Protein AF-A0AAV6LA34-F1 (afdb_monomer)

Solvent-accessible surface area (backbone atoms only — not comparable to full-atom values): 5504 Å² total; per-residue (Å²): 136,84,85,83,81,76,69,70,66,59,54,54,56,60,73,65,65,78,60,86,82,66,89,51,85,28,42,30,30,46,48,71,50,76,90,52,30,71,95,50,57,67,57,52,51,42,54,52,35,44,77,68,71,41,38,52,40,35,70,92,77,71,58,57,95,89,58,58,62,66,63,53,51,56,48,42,64,73,43,20,79,42,78,45,80,57,80,102

InterPro domains:
  IPR000157 Toll/interleukin-1 receptor homology (TIR) domain [PF13676] (28-87)
  IPR000157 Toll/interleukin-1 receptor homology (TIR) domain [PS50104] (24-88)
  IPR035897 Toll/interleukin-1 receptor homology (TIR) domain superfamily [G3DSA:3.40.50.10140] (3-88)
  IPR035897 Toll/interleukin-1 receptor homology (TIR) domain superfamily [SSF52200] (24-86)

Organism: NCBI:txid479676

Nearest PDB structures (foldseek):
  7jlx-assembly1_D  TM=8.554E-01  e=1.332E-02  Nicotiana benthamiana
  7rts-assembly1_A  TM=7.844E-01  e=1.996E-02  Vitis rotundifolia
  7dfv-assembly1_B  TM=8.028E-01  e=9.395E-02  Arabidopsis thaliana
  8t7e-assembly1_B  TM=6.014E-01  e=1.610E-01  Homo sapiens
  2j67-assembly1_A  TM=6.219E-01  e=4.135E-01  Homo sapiens

Foldseek 3Di:
DDDDDPPPVVVVCVLPVPDDDPPQLAAEEEDEDCVFDDNPPSVVVCVVCVVVVRNYDDLVPNDDPPDDSVVVVVSNVVRHNYYDYDGD

Structure (mmCIF, N/CA/C/O backbone):
data_AF-A0AAV6LA34-F1
#
_entry.id   AF-A0AAV6LA34-F1
#
loop_
_atom_site.group_PDB
_atom_site.id
_atom_site.type_symbol
_atom_site.label_atom_id
_atom_site.label_alt_id
_atom_site.label_comp_id
_atom_site.label_asym_id
_atom_site.label_entity_id
_atom_site.label_seq_id
_atom_site.pdbx_PDB_ins_code
_atom_site.Cartn_x
_atom_site.Cartn_y
_atom_site.Cartn_z
_atom_site.occupancy
_atom_site.B_iso_or_equiv
_atom_site.auth_seq_id
_atom_site.auth_comp_id
_atom_site.auth_asym_id
_atom_site.auth_atom_id
_atom_site.pdbx_PDB_model_num
ATOM 1 N N . MET A 1 1 ? -43.734 -13.367 -9.826 1.00 32.62 1 MET A N 1
ATOM 2 C CA . MET A 1 1 ? -42.771 -14.149 -10.629 1.00 32.62 1 MET A CA 1
ATOM 3 C C . MET A 1 1 ? -41.378 -13.548 -10.418 1.00 32.62 1 MET A C 1
ATOM 5 O O . MET A 1 1 ? -41.200 -12.372 -10.679 1.00 32.62 1 MET A O 1
ATOM 9 N N . GLN A 1 2 ? -40.492 -14.339 -9.798 1.00 41.50 2 GLN A N 1
ATOM 10 C CA . GLN A 1 2 ? 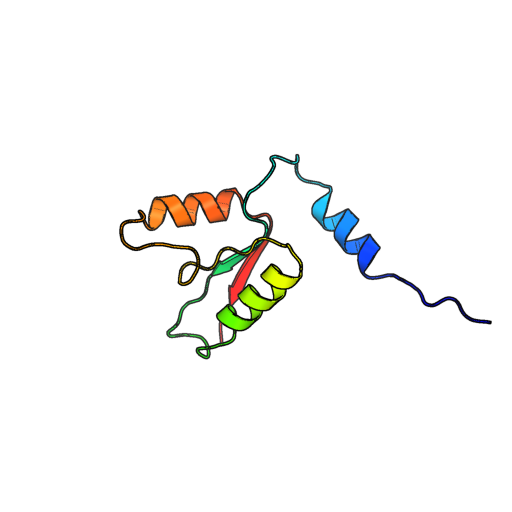-39.041 -14.206 -9.533 1.00 41.50 2 GLN A CA 1
ATOM 11 C C . GLN A 1 2 ? -38.420 -12.930 -8.912 1.00 41.50 2 GLN A C 1
ATOM 13 O O . GLN A 1 2 ? -38.181 -11.907 -9.546 1.00 41.50 2 GLN A O 1
ATOM 18 N N . ARG A 1 3 ? -38.022 -13.118 -7.643 1.00 46.47 3 ARG A N 1
ATOM 19 C CA . ARG A 1 3 ? -37.055 -12.353 -6.845 1.00 46.47 3 ARG A CA 1
ATOM 20 C C . ARG A 1 3 ? -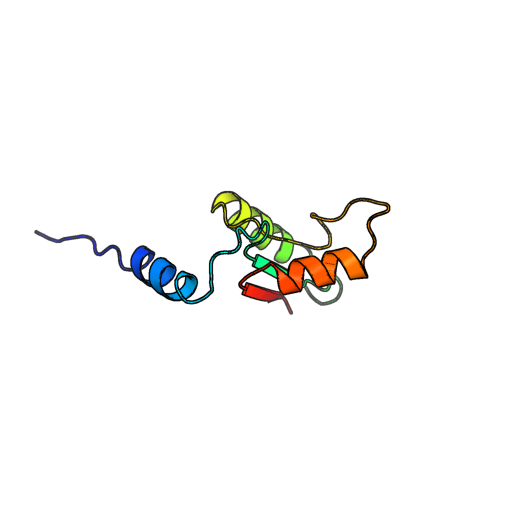35.648 -12.461 -7.455 1.00 46.47 3 ARG A C 1
ATOM 22 O O . ARG A 1 3 ? -35.149 -13.571 -7.625 1.00 46.47 3 ARG A O 1
ATOM 29 N N . ARG A 1 4 ? -34.975 -11.334 -7.706 1.00 37.78 4 ARG A N 1
ATOM 30 C CA . ARG A 1 4 ? -33.519 -11.302 -7.933 1.00 37.78 4 ARG A CA 1
ATOM 31 C C . ARG A 1 4 ? -32.812 -11.300 -6.575 1.00 37.78 4 ARG A C 1
ATOM 33 O O . ARG A 1 4 ? -32.996 -10.386 -5.779 1.00 37.78 4 ARG A O 1
ATOM 40 N N . SER A 1 5 ? -32.079 -12.375 -6.300 1.00 46.50 5 SER A N 1
ATOM 41 C CA . SER A 1 5 ? -31.417 -12.648 -5.023 1.00 46.50 5 SER A CA 1
ATOM 42 C C . SER A 1 5 ? -30.120 -11.838 -4.892 1.00 46.50 5 SER A C 1
ATOM 44 O O . SER A 1 5 ? -29.190 -12.015 -5.675 1.00 46.50 5 SER A O 1
ATOM 46 N N . SER A 1 6 ? -30.063 -10.943 -3.904 1.00 52.22 6 SER A N 1
ATOM 47 C CA . SER A 1 6 ? -28.899 -10.110 -3.567 1.00 52.22 6 SER A CA 1
ATOM 48 C C . SER A 1 6 ? -27.964 -10.843 -2.597 1.00 52.22 6 SER A C 1
ATOM 50 O O . SER A 1 6 ? -27.899 -10.512 -1.416 1.00 52.22 6 SER A O 1
ATOM 52 N N . THR A 1 7 ? -27.248 -11.865 -3.064 1.00 50.41 7 THR A N 1
ATOM 53 C CA . THR A 1 7 ? -26.408 -12.724 -2.201 1.00 50.41 7 THR A CA 1
ATOM 54 C C . THR A 1 7 ? -24.983 -12.195 -1.972 1.00 50.41 7 THR A C 1
ATOM 56 O O . THR A 1 7 ? -24.296 -12.669 -1.074 1.00 50.41 7 THR A O 1
ATOM 59 N N . ALA A 1 8 ? -24.526 -11.188 -2.728 1.00 50.38 8 ALA A N 1
ATOM 60 C CA . ALA A 1 8 ? -23.160 -10.653 -2.606 1.00 50.38 8 ALA A CA 1
ATOM 61 C C . ALA A 1 8 ? -22.989 -9.615 -1.474 1.00 50.38 8 ALA A C 1
ATOM 63 O O . ALA A 1 8 ? -21.912 -9.497 -0.895 1.00 50.38 8 ALA A O 1
ATOM 64 N N . MET A 1 9 ? -24.051 -8.883 -1.114 1.00 50.16 9 MET A N 1
ATOM 65 C CA . MET A 1 9 ? -23.983 -7.823 -0.093 1.00 50.16 9 MET A CA 1
ATOM 66 C C . MET A 1 9 ? -23.993 -8.364 1.348 1.00 50.16 9 MET A C 1
ATOM 68 O O . MET A 1 9 ? -23.464 -7.720 2.254 1.00 50.16 9 MET A O 1
ATOM 72 N N . SER A 1 10 ? -24.557 -9.554 1.583 1.00 54.62 10 SER A N 1
ATOM 73 C CA . SER A 1 10 ? -24.638 -10.155 2.923 1.00 54.62 10 SER A CA 1
ATOM 74 C C . SER A 1 10 ? -23.313 -10.775 3.381 1.00 54.62 10 SER A C 1
ATOM 76 O O . SER A 1 10 ? -22.972 -10.679 4.562 1.00 54.62 10 SER A O 1
ATOM 78 N N . LEU A 1 11 ? -22.533 -11.340 2.454 1.00 53.50 11 LEU A N 1
ATOM 79 C CA . LEU A 1 11 ? -21.234 -11.951 2.752 1.00 53.50 11 LEU A CA 1
ATOM 80 C C . LEU A 1 11 ? -20.186 -10.897 3.152 1.00 53.50 11 LEU A C 1
ATOM 82 O O . LEU A 1 11 ? -19.418 -11.106 4.089 1.00 53.50 11 LEU A O 1
ATOM 86 N N . TRP A 1 12 ? -20.220 -9.719 2.516 1.00 50.41 12 TRP A N 1
ATOM 87 C CA . TRP A 1 12 ? -19.391 -8.566 2.890 1.00 50.41 12 TRP A CA 1
ATOM 88 C C . TRP A 1 12 ? -19.641 -8.115 4.329 1.00 50.41 12 TRP A C 1
ATOM 90 O O . TRP A 1 12 ? -18.700 -7.917 5.093 1.00 50.41 12 TRP A O 1
ATOM 100 N N . GLY A 1 13 ? -20.906 -8.025 4.743 1.00 51.41 13 GLY A N 1
ATOM 101 C CA . GLY A 1 13 ? -21.243 -7.703 6.127 1.00 51.41 13 GLY A CA 1
ATOM 102 C C . GLY A 1 13 ? -20.669 -8.713 7.125 1.00 51.41 13 GLY A C 1
ATOM 103 O O . GLY A 1 13 ? -20.230 -8.314 8.196 1.00 51.41 13 GLY A O 1
ATOM 104 N N . GLN A 1 14 ? -20.632 -10.002 6.788 1.00 55.25 14 GLN A N 1
ATOM 105 C CA . GLN A 1 14 ? -20.156 -11.052 7.696 1.00 55.25 14 GLN A CA 1
ATOM 106 C C . GLN A 1 14 ? -18.626 -11.125 7.795 1.00 55.25 14 GLN A C 1
ATOM 108 O O . GLN A 1 14 ? -18.108 -11.268 8.902 1.00 55.25 14 GLN A O 1
ATOM 113 N N . ILE A 1 15 ? -17.900 -10.951 6.685 1.00 56.78 15 ILE A N 1
ATOM 114 C CA . ILE A 1 15 ? -16.425 -10.936 6.682 1.00 56.78 15 ILE A CA 1
ATOM 115 C C . ILE A 1 15 ? -15.889 -9.707 7.444 1.00 56.78 15 ILE A C 1
ATOM 117 O O . ILE A 1 15 ? -14.922 -9.812 8.196 1.00 56.78 15 ILE A O 1
ATOM 121 N N . PHE A 1 16 ? -16.548 -8.548 7.325 1.00 53.06 16 PHE A N 1
ATOM 122 C CA . PHE A 1 16 ? -16.087 -7.291 7.934 1.00 53.06 16 PHE A CA 1
ATOM 123 C C . PHE A 1 16 ? -16.531 -7.054 9.394 1.00 53.06 16 PHE A C 1
ATOM 125 O O . PHE A 1 16 ? -16.040 -6.108 10.015 1.00 53.06 16 PHE A O 1
ATOM 132 N N . ARG A 1 17 ? -17.429 -7.872 9.968 1.00 53.81 17 ARG A N 1
ATOM 133 C CA . ARG A 1 17 ? -18.031 -7.640 11.306 1.00 53.81 17 ARG A CA 1
ATOM 134 C C . ARG A 1 17 ? -17.268 -8.223 12.504 1.00 53.81 17 ARG A C 1
ATOM 136 O O . ARG A 1 17 ? -17.693 -7.995 13.632 1.00 53.81 17 ARG A O 1
ATOM 143 N N . ARG A 1 18 ? -16.166 -8.961 12.313 1.00 52.41 18 ARG A N 1
ATOM 144 C CA . ARG A 1 18 ? -15.482 -9.671 13.422 1.00 52.41 18 ARG A CA 1
ATOM 145 C C . ARG A 1 18 ? -14.274 -8.962 14.051 1.00 52.41 18 ARG A C 1
ATOM 147 O O . ARG A 1 18 ? -13.816 -9.403 15.098 1.00 52.41 18 ARG A O 1
ATOM 154 N N . GLY A 1 19 ? -13.783 -7.863 13.480 1.00 49.75 19 GLY A N 1
ATOM 155 C CA . GLY A 1 19 ? -12.713 -7.052 14.077 1.00 49.75 19 GLY A CA 1
ATOM 156 C C . GLY A 1 19 ? -13.269 -5.755 14.656 1.00 49.75 19 GLY A C 1
ATOM 157 O O . GLY A 1 19 ? -13.983 -5.046 13.948 1.00 49.75 19 GLY A O 1
ATOM 158 N N . LYS A 1 20 ? -12.955 -5.440 15.923 1.00 43.53 20 LYS A N 1
ATOM 159 C CA . LYS A 1 20 ? -13.226 -4.132 16.554 1.00 43.53 20 LYS A CA 1
ATOM 160 C C . LYS A 1 20 ? -12.944 -3.012 15.545 1.00 43.53 20 LYS A C 1
ATOM 162 O O . LYS A 1 20 ? -11.825 -2.893 15.058 1.00 43.53 20 LYS A O 1
ATOM 167 N N . MET A 1 21 ? -13.963 -2.213 15.225 1.00 48.50 21 MET A N 1
ATOM 168 C CA . MET A 1 21 ? -13.820 -1.052 14.351 1.00 48.50 21 MET A CA 1
ATOM 169 C C . MET A 1 21 ? -13.046 0.040 15.090 1.00 48.50 21 MET A C 1
ATOM 171 O O . MET A 1 21 ? -13.636 0.934 15.687 1.00 48.50 21 MET A O 1
ATOM 175 N N . THR A 1 22 ? -11.719 -0.009 15.041 1.00 49.94 22 THR A N 1
ATOM 176 C CA . THR A 1 22 ? -10.985 1.245 14.903 1.00 49.94 22 THR A CA 1
ATOM 177 C C . THR A 1 22 ? -11.264 1.731 13.484 1.00 49.94 22 THR A C 1
ATOM 179 O O . THR A 1 22 ? -11.381 0.938 12.546 1.00 49.94 22 THR A O 1
ATOM 182 N N . GLN A 1 23 ? -11.510 3.025 13.329 1.00 54.69 23 GLN A N 1
ATOM 183 C CA . GLN A 1 23 ? -11.800 3.650 12.046 1.00 54.69 23 GLN A CA 1
ATOM 184 C C . GLN A 1 23 ? -10.521 3.605 11.197 1.00 54.69 23 GLN A C 1
ATOM 186 O O . GLN A 1 23 ? -9.748 4.556 11.169 1.00 54.69 23 GLN A O 1
ATOM 191 N N . SER A 1 24 ? -10.233 2.451 10.591 1.00 56.31 24 SER A N 1
ATOM 192 C CA . SER A 1 24 ? -9.000 2.246 9.848 1.00 56.31 24 SER A CA 1
ATOM 193 C C . SER A 1 24 ? -9.035 3.099 8.582 1.00 56.31 24 SER A C 1
ATOM 195 O O . SER A 1 24 ? -9.976 3.057 7.787 1.00 56.31 24 SER A O 1
ATOM 197 N N . ASN A 1 25 ? -8.011 3.929 8.394 1.00 65.50 25 ASN A N 1
ATOM 198 C CA . ASN A 1 25 ? -7.914 4.780 7.208 1.00 65.50 25 ASN A CA 1
ATOM 199 C C . ASN A 1 25 ? -7.561 3.992 5.936 1.00 65.50 25 ASN A C 1
ATOM 201 O O . ASN A 1 25 ? -7.690 4.534 4.842 1.00 65.50 25 ASN A O 1
ATOM 205 N N . CYS A 1 26 ? -7.192 2.717 6.074 1.00 67.19 26 CYS A N 1
ATOM 206 C CA . CYS A 1 26 ? -7.004 1.760 4.993 1.00 67.19 26 CYS A CA 1
ATOM 207 C C . CYS A 1 26 ? -7.858 0.512 5.241 1.00 67.19 26 CYS A C 1
ATOM 209 O O . CYS A 1 26 ? -7.949 0.052 6.380 1.00 67.19 26 CYS A O 1
ATOM 211 N N . HIS A 1 27 ? -8.463 -0.064 4.196 1.00 82.00 27 HIS A N 1
ATOM 212 C CA . HIS A 1 27 ? -9.112 -1.378 4.318 1.00 82.00 27 HIS A CA 1
ATOM 213 C C . HIS A 1 27 ? -8.370 -2.470 3.545 1.00 82.00 27 HIS A C 1
ATOM 215 O O . HIS A 1 27 ? -8.439 -3.629 3.955 1.00 82.00 27 HIS A O 1
ATOM 221 N N . VAL A 1 28 ? -7.649 -2.120 2.477 1.00 89.94 28 VAL A N 1
ATOM 222 C CA . VAL A 1 28 ? -6.964 -3.081 1.603 1.00 89.94 28 VAL A CA 1
ATOM 223 C C . VAL A 1 28 ? -5.525 -2.643 1.355 1.00 89.94 28 VAL A C 1
ATOM 225 O O . VAL A 1 28 ? -5.304 -1.580 0.786 1.00 89.94 28 VAL A O 1
ATOM 228 N N . PHE A 1 29 ? -4.550 -3.466 1.727 1.00 91.44 29 PHE A N 1
ATOM 229 C CA . PHE A 1 29 ? -3.147 -3.278 1.355 1.00 91.44 29 PHE A CA 1
ATOM 230 C C . PHE A 1 29 ? -2.841 -4.092 0.097 1.00 91.44 29 PHE A C 1
ATOM 232 O O . PHE A 1 29 ? -3.106 -5.294 0.065 1.00 91.44 29 PHE A O 1
ATOM 239 N N . ILE A 1 30 ? -2.283 -3.459 -0.932 1.00 89.88 30 ILE A N 1
ATOM 240 C CA . ILE A 1 30 ? -1.857 -4.128 -2.163 1.00 89.88 30 ILE A CA 1
ATOM 241 C C . ILE A 1 30 ? -0.333 -4.161 -2.171 1.00 89.88 30 ILE A C 1
ATOM 243 O O . ILE A 1 30 ? 0.311 -3.123 -2.314 1.00 89.88 30 ILE A O 1
ATOM 247 N N . ASN A 1 31 ? 0.231 -5.361 -2.044 1.00 86.62 31 ASN A N 1
ATOM 248 C CA . ASN A 1 31 ? 1.652 -5.595 -2.244 1.00 86.62 31 ASN A CA 1
ATOM 249 C C . ASN A 1 31 ? 1.892 -6.014 -3.697 1.00 86.62 31 ASN A C 1
ATOM 251 O O . ASN A 1 31 ? 1.336 -7.014 -4.165 1.00 86.62 31 ASN A O 1
ATOM 255 N N . TYR A 1 32 ? 2.714 -5.250 -4.405 1.00 84.69 32 TYR A N 1
ATOM 256 C CA . TYR A 1 32 ? 2.985 -5.444 -5.822 1.00 84.69 32 TYR A CA 1
ATOM 257 C C . TYR A 1 32 ? 4.477 -5.299 -6.089 1.00 84.69 32 TYR A C 1
ATOM 259 O O . TYR A 1 32 ? 5.071 -4.252 -5.832 1.00 84.69 32 TYR A O 1
ATOM 267 N N . ARG A 1 33 ? 5.088 -6.337 -6.662 1.00 76.00 33 ARG A N 1
ATOM 268 C CA . ARG A 1 33 ? 6.485 -6.284 -7.085 1.00 76.00 33 ARG A CA 1
ATOM 269 C C . ARG A 1 33 ? 6.538 -6.088 -8.591 1.00 76.00 33 ARG A C 1
ATOM 271 O O . ARG A 1 33 ? 6.264 -7.004 -9.359 1.00 76.00 33 ARG A O 1
ATOM 278 N N . ARG A 1 34 ? 6.919 -4.878 -9.010 1.00 73.00 34 ARG A N 1
ATOM 279 C CA . ARG A 1 34 ? 6.889 -4.434 -10.416 1.00 73.00 34 ARG A CA 1
ATOM 280 C C . ARG A 1 34 ? 7.665 -5.331 -11.385 1.00 73.00 34 ARG A C 1
ATOM 282 O O . ARG A 1 34 ? 7.343 -5.350 -12.567 1.00 73.00 34 ARG A O 1
ATOM 289 N N . VAL A 1 35 ? 8.674 -6.048 -10.892 1.00 70.06 35 VAL A N 1
ATOM 290 C CA . VAL A 1 35 ? 9.467 -6.999 -11.687 1.00 70.06 35 VAL A CA 1
ATOM 291 C C . VAL A 1 35 ? 8.706 -8.293 -11.999 1.00 70.06 35 VAL A C 1
ATOM 293 O O . VAL A 1 35 ? 8.925 -8.869 -13.056 1.00 70.06 35 VAL A O 1
ATOM 296 N N . ASP A 1 36 ? 7.771 -8.693 -11.134 1.00 60.69 36 ASP A N 1
ATOM 297 C CA . ASP A 1 36 ? 7.100 -9.999 -11.180 1.00 60.69 36 ASP A CA 1
ATOM 298 C C . ASP A 1 36 ? 5.692 -9.924 -11.799 1.00 60.69 36 ASP A C 1
ATOM 300 O O . ASP A 1 36 ? 5.002 -10.927 -11.915 1.00 60.69 36 ASP A O 1
ATOM 304 N N . THR A 1 37 ? 5.199 -8.734 -12.159 1.00 60.22 37 THR A N 1
ATOM 305 C CA . THR A 1 37 ? 3.784 -8.547 -12.520 1.00 60.22 37 THR A CA 1
ATOM 306 C C . THR A 1 37 ? 3.587 -7.502 -13.609 1.00 60.22 37 THR A C 1
ATOM 308 O O . THR A 1 37 ? 4.193 -6.428 -13.600 1.00 60.22 37 THR A O 1
ATOM 311 N N . ASN A 1 38 ? 2.675 -7.795 -14.544 1.00 62.53 38 ASN A N 1
ATOM 312 C CA . ASN A 1 38 ? 2.351 -6.907 -15.658 1.00 62.53 38 ASN A CA 1
ATOM 313 C C . ASN A 1 38 ? 1.948 -5.518 -15.127 1.00 62.53 38 ASN A C 1
ATOM 315 O O . ASN A 1 38 ? 1.155 -5.424 -14.185 1.00 62.53 38 ASN A O 1
ATOM 319 N N . LYS A 1 39 ? 2.510 -4.452 -15.716 1.00 66.56 39 LYS A N 1
ATOM 320 C CA . LYS A 1 39 ? 2.629 -3.086 -15.151 1.00 66.56 39 LYS A CA 1
ATOM 32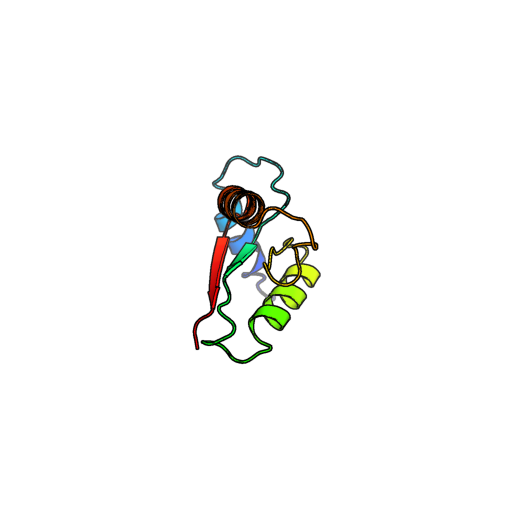1 C C . LYS A 1 39 ? 1.315 -2.419 -14.710 1.00 66.56 39 LYS A C 1
ATOM 323 O O . LYS A 1 39 ? 1.359 -1.341 -14.126 1.00 66.56 39 LYS A O 1
ATOM 328 N N . ASN A 1 40 ? 0.168 -3.039 -14.979 1.00 75.88 40 ASN A N 1
ATOM 329 C CA . ASN A 1 40 ? -1.151 -2.451 -14.798 1.00 75.88 40 ASN A CA 1
ATOM 330 C C . ASN A 1 40 ? -2.059 -3.140 -13.769 1.00 75.88 40 ASN A C 1
ATOM 332 O O . ASN A 1 40 ? -2.980 -2.486 -13.290 1.00 75.88 40 ASN A O 1
ATOM 336 N N . VAL A 1 41 ? -1.844 -4.407 -13.389 1.00 85.94 41 VAL A N 1
ATOM 337 C CA . VAL A 1 41 ? -2.849 -5.139 -12.579 1.00 85.94 41 VAL A CA 1
ATOM 338 C C . VAL A 1 41 ? -3.050 -4.505 -11.199 1.00 85.94 41 VAL A C 1
ATOM 340 O O . VAL A 1 41 ? -4.186 -4.254 -10.801 1.00 85.94 41 VAL A O 1
ATOM 343 N N . ALA A 1 42 ? -1.971 -4.165 -10.491 1.00 87.44 42 ALA A N 1
ATOM 344 C CA . ALA A 1 42 ? -2.082 -3.500 -9.190 1.00 87.44 42 ALA A CA 1
ATOM 345 C C . ALA A 1 42 ? -2.718 -2.106 -9.285 1.00 87.44 42 ALA A C 1
ATOM 347 O O . ALA A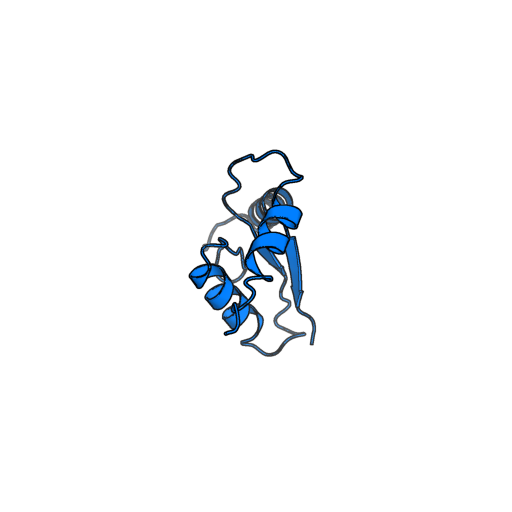 1 42 ? -3.498 -1.723 -8.415 1.00 87.44 42 ALA A O 1
ATOM 348 N N . GLY A 1 43 ? -2.440 -1.370 -10.367 1.00 88.75 43 GLY A N 1
ATOM 349 C CA . GLY A 1 43 ? -3.085 -0.088 -10.645 1.00 88.75 43 GLY A CA 1
ATOM 350 C C . GLY A 1 43 ? -4.594 -0.235 -10.846 1.00 88.75 43 GLY A C 1
ATOM 351 O O . GLY A 1 43 ? -5.356 0.514 -10.239 1.00 88.75 43 GLY A O 1
ATOM 352 N N . LEU A 1 44 ? -5.017 -1.240 -11.619 1.00 91.06 44 LEU A N 1
ATOM 353 C CA . LEU A 1 44 ? -6.429 -1.551 -11.859 1.00 91.06 44 LEU A CA 1
ATOM 354 C C . LEU A 1 44 ? -7.154 -1.973 -10.577 1.00 91.06 44 LEU A C 1
ATOM 356 O O . LEU A 1 44 ? -8.264 -1.506 -10.326 1.00 91.06 44 LEU A O 1
ATOM 360 N N . LEU A 1 45 ? -6.525 -2.810 -9.745 1.00 90.50 45 LEU A N 1
ATOM 361 C CA . LEU A 1 45 ? -7.070 -3.195 -8.439 1.00 90.50 45 LEU A CA 1
ATOM 362 C C . LEU A 1 45 ? -7.231 -1.979 -7.523 1.00 90.50 45 LEU A C 1
ATOM 364 O O . LEU A 1 45 ? -8.292 -1.797 -6.926 1.00 90.50 45 LEU A O 1
ATOM 368 N N . TYR A 1 46 ? -6.214 -1.117 -7.454 1.00 91.31 46 TYR A N 1
ATOM 369 C CA . TYR A 1 46 ? -6.282 0.122 -6.684 1.00 91.31 46 TYR A CA 1
ATOM 370 C C . TYR A 1 46 ? -7.437 1.016 -7.153 1.00 91.31 46 TYR A C 1
ATOM 372 O O . TYR A 1 46 ? -8.228 1.489 -6.335 1.00 91.31 46 TYR A O 1
ATOM 380 N N . ASP A 1 47 ? -7.578 1.229 -8.461 1.00 91.50 47 ASP A N 1
ATOM 381 C CA . ASP A 1 47 ? -8.627 2.095 -9.006 1.00 91.50 47 ASP A CA 1
ATOM 382 C C . ASP A 1 47 ? -10.023 1.486 -8.777 1.00 91.50 47 ASP A C 1
ATOM 384 O O . ASP A 1 47 ? -10.964 2.197 -8.415 1.00 91.50 47 ASP A O 1
ATOM 388 N N . HIS A 1 48 ? -10.159 0.164 -8.912 1.00 92.50 48 HIS A N 1
ATOM 389 C CA . HIS A 1 48 ? -11.407 -0.551 -8.650 1.00 92.50 48 HIS A CA 1
ATOM 390 C C . HIS A 1 48 ? -11.829 -0.462 -7.176 1.00 92.50 48 HIS A C 1
ATOM 392 O O . HIS A 1 48 ? -12.955 -0.058 -6.884 1.00 92.50 48 H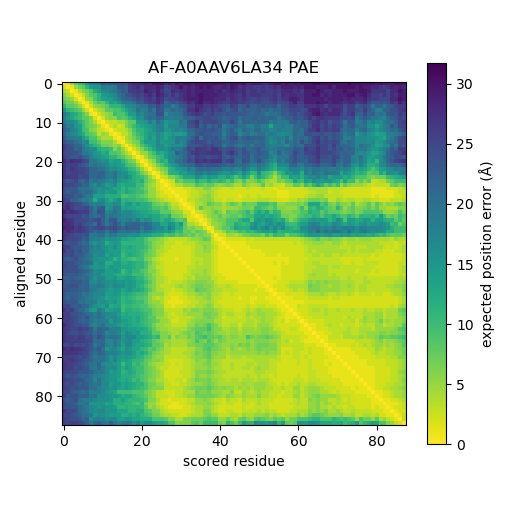IS A O 1
ATOM 398 N N . PHE A 1 49 ? -10.930 -0.758 -6.233 1.00 91.62 49 PHE A N 1
ATOM 399 C CA . PHE A 1 49 ? -11.236 -0.663 -4.801 1.00 91.62 49 PHE A CA 1
ATOM 400 C C . PHE A 1 49 ? -11.482 0.775 -4.340 1.00 91.62 49 PHE A C 1
ATOM 402 O O . PHE A 1 49 ? -12.330 1.001 -3.474 1.00 91.62 49 PHE A O 1
ATOM 409 N N . SER A 1 50 ? -10.798 1.751 -4.942 1.00 90.19 50 SER A N 1
ATOM 410 C CA . SER A 1 50 ? -11.053 3.171 -4.679 1.00 90.19 50 SER A CA 1
ATOM 411 C C . SER A 1 50 ? -12.479 3.560 -5.073 1.00 90.19 50 SER A C 1
ATOM 413 O O . SER A 1 50 ? -13.171 4.200 -4.287 1.00 90.19 50 SER A O 1
ATOM 415 N N . ARG A 1 51 ? -12.963 3.101 -6.237 1.00 91.81 51 ARG A N 1
ATOM 416 C CA . ARG A 1 51 ? -14.353 3.322 -6.691 1.00 91.81 51 ARG A CA 1
ATOM 417 C C . ARG A 1 51 ? -15.397 2.641 -5.803 1.00 91.81 51 ARG A C 1
ATOM 419 O O . ARG A 1 51 ? -16.524 3.115 -5.725 1.00 91.81 51 ARG A O 1
ATOM 426 N N . LEU A 1 52 ? -15.024 1.560 -5.119 1.00 89.75 52 LEU A N 1
ATOM 427 C CA . LEU A 1 52 ? -15.865 0.876 -4.130 1.00 89.75 52 LEU A CA 1
ATOM 428 C C . LEU A 1 52 ? -15.777 1.492 -2.720 1.00 89.75 52 LEU A C 1
ATOM 430 O O . LEU A 1 52 ? -16.324 0.923 -1.778 1.00 89.75 52 LEU A O 1
ATOM 434 N N . ASN A 1 53 ? -15.092 2.631 -2.549 1.00 84.94 53 ASN A N 1
ATOM 435 C CA . ASN A 1 53 ? -14.845 3.281 -1.256 1.00 84.94 53 ASN A CA 1
ATOM 436 C C . ASN A 1 53 ? -14.122 2.390 -0.223 1.00 84.94 53 ASN A C 1
ATOM 438 O O . ASN A 1 53 ? -14.240 2.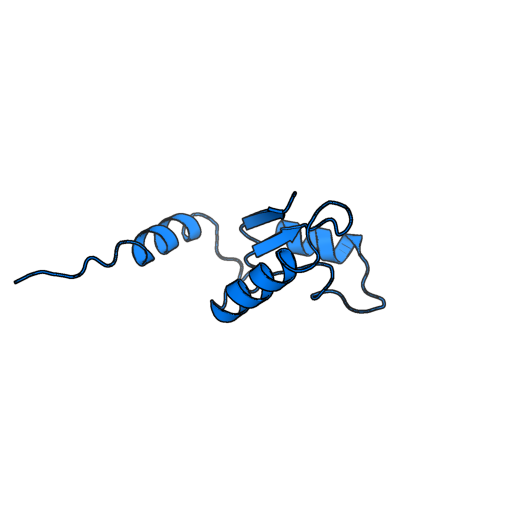605 0.984 1.00 84.94 53 ASN A O 1
ATOM 442 N N . LEU A 1 54 ? -13.316 1.423 -0.679 1.00 86.50 54 LEU A N 1
ATOM 443 C CA . LEU A 1 54 ? -12.564 0.498 0.183 1.00 86.50 54 LEU A CA 1
ATOM 444 C C . LEU A 1 54 ? -11.173 1.016 0.591 1.00 86.50 54 LEU A C 1
ATOM 446 O O . LEU A 1 54 ? -10.394 0.263 1.160 1.00 86.50 54 LEU A O 1
ATOM 450 N N . ARG A 1 55 ? -10.839 2.282 0.309 1.00 89.62 55 ARG A N 1
ATOM 451 C CA . ARG A 1 55 ? -9.581 2.948 0.722 1.00 89.62 55 ARG A CA 1
ATOM 452 C C . ARG A 1 55 ? -8.342 2.035 0.587 1.00 89.62 55 ARG A C 1
ATOM 454 O O . ARG A 1 55 ? -7.777 1.612 1.603 1.00 89.62 55 ARG A O 1
ATOM 461 N N . PRO A 1 56 ? -7.961 1.662 -0.646 1.00 91.81 56 PRO A N 1
ATOM 462 C CA . PRO A 1 56 ? -6.786 0.834 -0.862 1.00 91.81 56 PRO A CA 1
ATOM 463 C C . PRO A 1 56 ? -5.498 1.616 -0.577 1.00 91.81 56 PRO A C 1
ATOM 465 O O . PRO A 1 56 ? -5.415 2.817 -0.833 1.00 91.81 56 PRO A O 1
ATOM 468 N N . PHE A 1 57 ? -4.476 0.914 -0.100 1.00 91.75 57 PHE A N 1
ATOM 469 C CA . PHE A 1 57 ? -3.102 1.387 -0.017 1.00 91.75 57 PHE A CA 1
ATOM 470 C C . PHE A 1 57 ? -2.262 0.625 -1.042 1.00 91.75 57 PHE A C 1
ATOM 472 O O . PHE A 1 57 ? -2.177 -0.602 -0.986 1.00 91.75 57 PHE A O 1
ATOM 479 N N . LEU A 1 58 ? -1.644 1.354 -1.968 1.00 89.06 58 LEU A N 1
ATOM 480 C CA . LEU A 1 58 ? -0.668 0.830 -2.921 1.00 89.06 58 LEU A CA 1
ATOM 481 C C . LEU A 1 58 ? 0.602 1.654 -2.755 1.00 89.06 58 LEU A C 1
ATOM 483 O O . LEU A 1 58 ? 0.565 2.862 -2.973 1.00 89.06 58 LEU A O 1
ATOM 487 N N . ASP A 1 59 ? 1.707 1.019 -2.385 1.00 82.12 59 ASP A N 1
ATOM 488 C CA . ASP A 1 59 ? 2.999 1.665 -2.121 1.00 82.12 59 ASP A CA 1
ATOM 489 C C . ASP A 1 59 ? 3.384 2.702 -3.194 1.00 82.12 59 ASP A C 1
ATOM 491 O O . ASP A 1 59 ? 3.669 3.855 -2.870 1.00 82.12 59 ASP A O 1
ATOM 495 N N . SER A 1 60 ? 3.255 2.354 -4.477 1.00 81.88 60 SER A N 1
ATOM 496 C CA . SER A 1 60 ? 3.619 3.237 -5.589 1.00 81.88 60 SER A CA 1
ATOM 497 C C . SER A 1 60 ? 2.683 4.436 -5.808 1.00 81.88 60 SER A C 1
ATOM 499 O O . SER A 1 60 ? 3.046 5.352 -6.542 1.00 81.88 60 SER A O 1
ATOM 501 N N . LYS A 1 61 ? 1.455 4.414 -5.266 1.00 84.12 61 LYS A N 1
ATOM 502 C CA . LYS A 1 61 ? 0.438 5.479 -5.442 1.00 84.12 61 LYS A CA 1
ATOM 503 C C . LYS A 1 61 ? 0.130 6.243 -4.149 1.00 84.12 61 LYS A C 1
ATOM 505 O O . LYS A 1 61 ? -0.281 7.397 -4.209 1.00 84.12 61 LYS A O 1
ATOM 510 N N . SER A 1 62 ? 0.275 5.601 -2.995 1.00 84.62 62 SER A N 1
ATOM 511 C CA . SER A 1 62 ? -0.156 6.112 -1.690 1.00 84.62 62 SER A CA 1
ATOM 512 C C . SER A 1 62 ? 0.974 6.775 -0.897 1.00 84.62 62 SER A C 1
ATOM 514 O O . SER A 1 62 ? 0.699 7.419 0.116 1.00 84.62 62 SER A O 1
ATOM 516 N N . MET A 1 63 ? 2.225 6.639 -1.344 1.00 87.06 63 MET A N 1
ATOM 517 C CA . MET A 1 63 ? 3.389 7.274 -0.728 1.00 87.06 63 MET A CA 1
ATOM 518 C C . MET A 1 63 ? 3.813 8.544 -1.466 1.00 87.06 63 MET A C 1
ATOM 520 O O . MET A 1 63 ? 3.734 8.624 -2.692 1.00 87.06 63 MET A O 1
ATOM 524 N N . LYS A 1 64 ? 4.304 9.529 -0.712 1.00 88.19 64 LYS A N 1
ATOM 525 C CA . LYS A 1 64 ? 4.887 10.769 -1.238 1.00 88.19 64 LYS A CA 1
ATOM 526 C C . LYS A 1 64 ? 6.416 10.752 -1.113 1.00 88.19 64 LYS A C 1
ATOM 528 O O . LYS A 1 64 ? 6.946 10.090 -0.219 1.00 88.19 64 LYS A O 1
ATOM 533 N N . PRO A 1 65 ? 7.150 11.502 -1.955 1.00 88.25 65 PRO A N 1
ATOM 534 C CA . PRO A 1 65 ? 8.581 11.714 -1.749 1.00 88.25 65 PRO A CA 1
ATOM 535 C C . PRO A 1 65 ? 8.858 12.258 -0.340 1.00 88.25 65 PRO A C 1
ATOM 537 O O . PRO A 1 65 ? 8.205 13.204 0.095 1.00 88.25 65 PRO A O 1
ATOM 540 N N . GLY A 1 66 ? 9.804 11.644 0.372 1.00 89.75 66 GLY A N 1
ATOM 541 C CA . GLY A 1 66 ? 10.130 11.983 1.762 1.00 89.75 66 GLY A CA 1
ATOM 542 C C . GLY A 1 66 ? 9.361 11.186 2.823 1.00 89.75 66 GLY A C 1
ATOM 543 O O . GLY A 1 66 ? 9.740 11.233 3.992 1.00 89.75 66 GLY A O 1
ATOM 544 N N . ASP A 1 67 ? 8.339 10.406 2.447 1.00 88.75 67 ASP A N 1
ATOM 545 C CA . ASP A 1 67 ? 7.719 9.457 3.372 1.00 88.75 67 ASP A CA 1
ATOM 546 C C . ASP A 1 67 ? 8.708 8.348 3.755 1.00 88.75 67 ASP A C 1
ATOM 548 O O . ASP A 1 67 ? 9.395 7.760 2.914 1.00 88.75 67 ASP A O 1
ATOM 552 N N . LYS A 1 68 ? 8.725 7.993 5.040 1.00 91.88 68 LYS A N 1
ATOM 553 C CA . LYS A 1 68 ? 9.494 6.848 5.523 1.00 91.88 68 LYS A CA 1
ATOM 554 C C . LYS A 1 68 ? 8.806 5.549 5.107 1.00 91.88 68 LYS A C 1
ATOM 556 O O . LYS A 1 68 ? 7.751 5.195 5.636 1.00 91.88 68 LYS A O 1
ATOM 561 N N . LEU A 1 69 ? 9.442 4.832 4.182 1.00 87.56 69 LEU A N 1
ATOM 562 C CA . LEU A 1 69 ? 8.934 3.600 3.573 1.00 87.56 69 LEU A CA 1
ATOM 563 C C . LEU A 1 69 ? 8.455 2.574 4.600 1.00 87.56 69 LEU A C 1
ATOM 565 O O . LEU A 1 69 ? 7.291 2.180 4.583 1.00 87.56 69 LEU A O 1
ATOM 569 N N . PHE A 1 70 ? 9.333 2.187 5.524 1.00 88.12 70 PHE A N 1
ATOM 570 C CA . PHE A 1 70 ? 9.008 1.178 6.528 1.00 88.12 70 PHE A CA 1
ATOM 571 C C . PHE A 1 70 ? 7.856 1.613 7.428 1.00 88.12 70 PHE A C 1
ATOM 573 O O . PHE A 1 70 ? 6.927 0.842 7.628 1.00 88.12 70 PHE A O 1
ATOM 580 N N . GLU A 1 71 ? 7.862 2.850 7.926 1.00 89.69 71 GLU A N 1
ATOM 581 C CA . GLU A 1 71 ? 6.799 3.331 8.814 1.00 89.69 71 GLU A CA 1
ATOM 582 C C . GLU A 1 71 ? 5.432 3.324 8.117 1.00 89.69 71 GLU A C 1
ATOM 584 O O . GLU A 1 71 ? 4.452 2.844 8.689 1.00 89.69 71 GLU A O 1
ATOM 589 N N . LYS A 1 72 ? 5.365 3.789 6.863 1.00 87.50 72 LYS A N 1
ATOM 590 C CA . LYS A 1 72 ? 4.122 3.805 6.079 1.00 87.50 72 LYS A CA 1
ATOM 591 C C . LYS A 1 72 ? 3.620 2.409 5.750 1.00 87.50 72 LYS A C 1
ATOM 593 O O . LYS A 1 72 ? 2.432 2.149 5.919 1.00 87.50 72 LYS A O 1
ATOM 598 N N . ILE A 1 73 ? 4.505 1.517 5.312 1.00 88.94 73 ILE A N 1
ATOM 599 C CA . ILE A 1 73 ? 4.130 0.139 4.986 1.00 88.94 73 ILE A CA 1
ATOM 600 C C . ILE A 1 73 ? 3.703 -0.608 6.252 1.00 88.94 73 ILE A C 1
ATOM 602 O O . ILE A 1 73 ? 2.647 -1.235 6.254 1.00 88.94 73 ILE A O 1
ATOM 606 N N . HIS A 1 74 ? 4.450 -0.500 7.354 1.00 89.69 74 HIS A N 1
ATOM 607 C CA . HIS A 1 74 ? 4.067 -1.129 8.621 1.00 89.69 74 HIS A CA 1
ATOM 608 C C . HIS A 1 74 ? 2.767 -0.555 9.192 1.00 89.69 74 HIS A C 1
ATOM 610 O O . HIS A 1 74 ? 1.987 -1.295 9.789 1.00 89.69 74 HIS A O 1
ATOM 616 N N . ALA A 1 75 ? 2.506 0.744 9.028 1.00 87.56 75 ALA A N 1
ATOM 617 C CA . ALA A 1 75 ? 1.213 1.324 9.381 1.00 87.56 75 ALA A CA 1
ATOM 618 C C . ALA A 1 75 ? 0.093 0.747 8.504 1.00 87.56 75 ALA A C 1
ATOM 620 O O . ALA A 1 75 ? -0.892 0.252 9.040 1.00 87.56 75 ALA A O 1
ATOM 621 N N . ALA A 1 76 ? 0.278 0.708 7.182 1.00 87.19 76 ALA A N 1
ATOM 622 C CA . ALA A 1 76 ? -0.710 0.149 6.264 1.00 87.19 76 ALA A CA 1
ATOM 623 C C . ALA A 1 76 ? -1.008 -1.327 6.571 1.00 87.19 76 ALA A C 1
ATOM 625 O O . ALA A 1 76 ? -2.165 -1.692 6.721 1.00 87.19 76 ALA A O 1
ATOM 626 N N . ILE A 1 77 ? 0.008 -2.169 6.765 1.00 86.25 77 ILE A N 1
ATOM 627 C CA . ILE A 1 77 ? -0.185 -3.590 7.101 1.00 86.25 77 ILE A CA 1
ATOM 628 C C . ILE A 1 77 ? -0.968 -3.765 8.412 1.00 86.25 77 ILE A C 1
ATOM 630 O O . ILE A 1 77 ? -1.788 -4.673 8.508 1.00 86.25 77 ILE A O 1
ATOM 634 N N . ARG A 1 78 ? -0.737 -2.908 9.416 1.00 86.44 78 ARG A N 1
ATOM 635 C CA . ARG A 1 78 ? -1.472 -2.963 10.692 1.00 86.44 78 ARG A CA 1
ATOM 636 C C . ARG A 1 78 ? -2.911 -2.464 10.575 1.00 86.44 78 ARG A C 1
ATOM 638 O O . ARG A 1 78 ? -3.784 -3.001 11.251 1.00 86.44 78 ARG A O 1
ATOM 645 N N . ASP A 1 79 ? -3.143 -1.44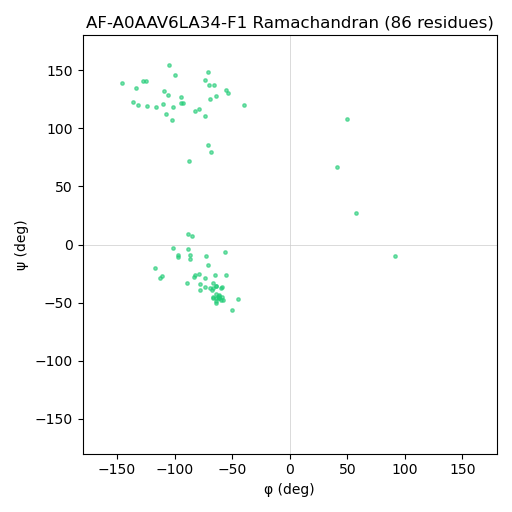3 9.756 1.00 84.00 79 ASP A N 1
ATOM 646 C CA . ASP A 1 79 ? -4.437 -0.764 9.672 1.00 84.00 79 ASP A CA 1
ATOM 647 C C . ASP A 1 79 ? -5.379 -1.408 8.643 1.00 84.00 79 ASP A C 1
ATOM 649 O O . ASP A 1 79 ? -6.598 -1.398 8.827 1.00 84.00 79 ASP A O 1
ATOM 653 N N . CYS A 1 80 ? -4.852 -1.961 7.547 1.00 85.12 80 CYS A N 1
ATOM 654 C CA . CYS A 1 80 ? -5.664 -2.594 6.513 1.00 85.12 80 CYS A CA 1
ATOM 655 C C . CYS A 1 80 ? -6.203 -3.953 7.004 1.00 85.12 80 CYS A C 1
ATOM 657 O O . CYS A 1 80 ? -5.514 -4.736 7.651 1.00 85.12 80 CYS A O 1
ATOM 659 N N . LYS A 1 81 ? -7.453 -4.269 6.648 1.00 86.38 81 LYS A N 1
ATOM 660 C CA . LYS A 1 81 ? -8.132 -5.511 7.064 1.00 86.38 81 LYS A CA 1
ATOM 661 C C . LYS A 1 81 ? -7.763 -6.708 6.195 1.00 86.38 81 LYS A C 1
ATOM 663 O O . LYS A 1 81 ? -7.878 -7.849 6.630 1.00 86.38 81 LYS A O 1
ATOM 668 N N . VAL A 1 82 ? -7.380 -6.441 4.950 1.00 88.00 82 VAL A N 1
ATOM 669 C CA . VAL A 1 82 ? -7.024 -7.449 3.953 1.00 88.00 82 VAL A CA 1
ATOM 670 C C . VAL A 1 82 ? -5.730 -7.021 3.273 1.00 88.00 82 VAL A C 1
ATOM 672 O O . VAL A 1 82 ? -5.599 -5.866 2.871 1.00 88.00 82 VAL A O 1
ATOM 675 N N . CYS A 1 83 ? -4.794 -7.956 3.117 1.00 87.62 83 CYS A N 1
ATOM 676 C CA . CYS A 1 83 ? -3.594 -7.781 2.303 1.00 87.62 83 CYS A CA 1
ATOM 677 C C . CYS A 1 83 ? -3.703 -8.652 1.048 1.00 87.62 83 CYS A C 1
ATOM 679 O O . CYS A 1 83 ? -4.022 -9.835 1.145 1.00 87.62 83 CYS A O 1
ATOM 681 N N . ILE A 1 84 ? -3.428 -8.077 -0.120 1.00 88.25 84 ILE A N 1
ATOM 682 C CA . ILE A 1 84 ? -3.435 -8.770 -1.409 1.00 88.25 84 ILE A CA 1
ATOM 683 C C . ILE A 1 84 ? -2.012 -8.740 -1.955 1.00 88.25 84 ILE A C 1
ATOM 685 O O . ILE A 1 84 ? -1.467 -7.666 -2.207 1.00 88.25 84 ILE A O 1
ATOM 689 N N . ALA A 1 85 ? -1.422 -9.917 -2.141 1.00 88.25 85 ALA A N 1
ATOM 690 C CA . ALA A 1 85 ? -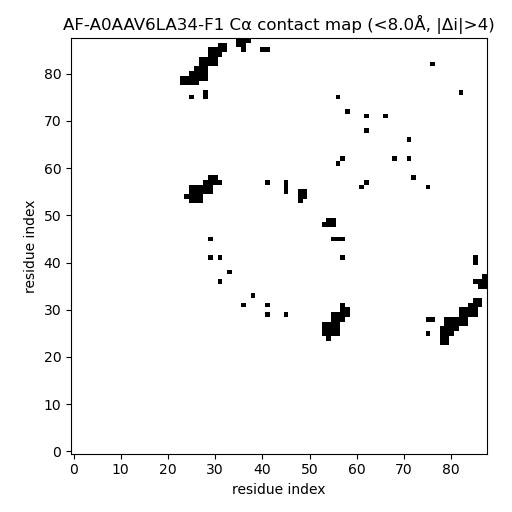0.166 -10.071 -2.858 1.00 88.25 85 ALA A CA 1
ATOM 691 C C . ALA A 1 85 ? -0.474 -10.398 -4.321 1.00 88.25 85 ALA A C 1
ATOM 693 O O . ALA A 1 85 ? -1.164 -11.376 -4.603 1.00 88.25 85 ALA A O 1
ATOM 694 N N . VAL A 1 86 ? 0.015 -9.570 -5.243 1.00 83.00 86 VAL A N 1
ATOM 695 C CA . VAL A 1 86 ? -0.128 -9.811 -6.683 1.00 83.00 86 VAL A CA 1
ATOM 696 C C . VAL A 1 86 ? 1.193 -10.374 -7.201 1.00 83.00 86 VAL A C 1
ATOM 698 O O . VAL A 1 86 ? 2.219 -9.701 -7.124 1.00 83.00 86 VAL A O 1
ATOM 701 N N . HIS A 1 87 ? 1.157 -11.596 -7.724 1.00 7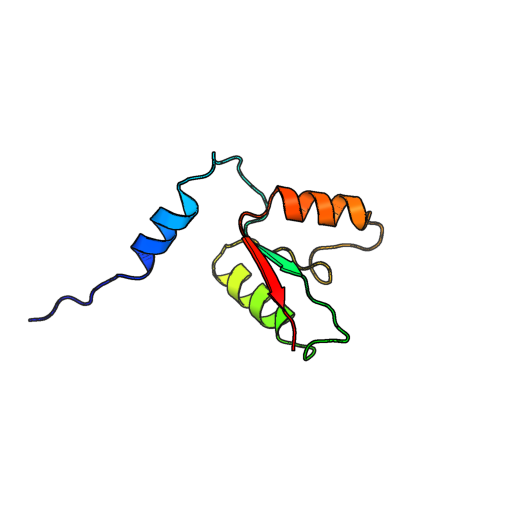7.19 87 HIS A N 1
ATOM 702 C CA . HIS A 1 87 ? 2.271 -12.275 -8.389 1.00 77.19 87 HIS A CA 1
ATOM 703 C C . HIS A 1 87 ? 1.804 -12.768 -9.769 1.00 77.19 87 HIS A C 1
ATOM 705 O O . HIS A 1 87 ? 0.641 -13.155 -9.913 1.00 77.19 87 HIS A O 1
ATOM 711 N N . GLY A 1 88 ? 2.672 -12.667 -10.779 1.00 65.25 88 GLY A N 1
ATOM 712 C CA . GLY A 1 88 ? 2.416 -13.074 -12.165 1.00 65.25 88 GLY A CA 1
ATOM 713 C C . GLY A 1 88 ? 3.050 -14.409 -12.504 1.00 65.25 88 GLY A C 1
ATOM 714 O O . GLY A 1 88 ? 4.043 -14.768 -11.836 1.00 65.25 88 GLY A O 1
#

Sequence (88 aa):
MQRRSSTAMSLWGQIFRRGKMTQSNCHVFINYRRVDTNKNVAGLLYDHFSRLNLRPFLDSKSMKPGDKLFEKIHAAIRDCKVCIAVHG

Mean predicted aligned error: 11.17 Å

pLDDT: mean 74.87, std 17.3, range [32.62, 92.5]

Secondary structure (DSSP, 8-state):
-------HHHHHHHHHTSS-----S-SEEEEE-TTTS-TTHHHHHHHHHHHTT--EEEHHHH--TT--HHHHHHHHHHH-SEEEEE--

Radius of gyration: 15.61 Å; Cα contacts (8 Å, |Δi|>4): 90; chains: 1; bounding box: 53×26×32 Å